Protein AF-A0A1F2X190-F1 (afdb_monomer_lite)

pLDDT: mean 84.68, std 15.58, range [45.44, 98.56]

Structure (mmCIF, N/CA/C/O backbone):
data_AF-A0A1F2X190-F1
#
_entry.id   AF-A0A1F2X190-F1
#
loop_
_atom_site.group_PDB
_atom_site.id
_atom_site.type_symbol
_atom_site.label_atom_id
_atom_site.label_alt_id
_atom_site.label_comp_id
_atom_site.label_asym_id
_atom_site.label_entity_id
_atom_site.label_seq_id
_atom_site.pdbx_PDB_ins_code
_atom_site.Cartn_x
_atom_site.Cartn_y
_atom_site.Cartn_z
_atom_site.occupancy
_atom_site.B_iso_or_equiv
_atom_site.auth_seq_id
_atom_site.auth_comp_id
_atom_site.auth_asym_id
_atom_site.auth_atom_id
_atom_site.pdbx_PDB_model_num
ATOM 1 N N . MET A 1 1 ? 15.751 -13.320 15.318 1.00 48.69 1 MET A N 1
ATOM 2 C CA . MET A 1 1 ? 14.970 -12.306 14.583 1.00 48.69 1 MET A CA 1
ATOM 3 C C . MET A 1 1 ? 13.586 -12.902 14.354 1.00 48.69 1 MET A C 1
ATOM 5 O O . MET A 1 1 ? 13.476 -13.830 13.561 1.00 48.69 1 MET A O 1
ATOM 9 N N . ALA A 1 2 ? 12.591 -12.528 15.163 1.00 58.62 2 ALA A N 1
ATOM 10 C CA . ALA A 1 2 ? 11.278 -13.192 15.198 1.00 58.62 2 ALA A CA 1
ATOM 11 C C . ALA A 1 2 ? 10.118 -12.182 15.254 1.00 58.62 2 ALA A C 1
ATOM 13 O O . ALA A 1 2 ? 9.048 -12.491 15.761 1.00 58.62 2 ALA A O 1
ATOM 14 N N . ASP A 1 3 ? 10.341 -10.973 14.740 1.00 73.38 3 ASP A N 1
ATOM 15 C CA . ASP A 1 3 ? 9.469 -9.835 15.040 1.00 73.38 3 ASP A CA 1
ATOM 16 C C . ASP A 1 3 ? 8.365 -9.620 13.994 1.00 73.38 3 ASP A C 1
ATOM 18 O O . ASP A 1 3 ? 7.383 -8.956 14.293 1.00 73.38 3 ASP A O 1
ATOM 22 N N . ILE A 1 4 ? 8.517 -10.152 12.773 1.00 73.62 4 ILE A N 1
ATOM 23 C CA . ILE A 1 4 ? 7.640 -9.848 11.619 1.00 73.62 4 ILE A CA 1
ATOM 24 C C . ILE A 1 4 ? 6.944 -11.084 11.024 1.00 73.62 4 ILE A C 1
ATOM 26 O O . ILE A 1 4 ? 6.457 -11.058 9.899 1.00 73.62 4 ILE A O 1
ATOM 30 N N . GLY A 1 5 ? 6.885 -12.186 11.779 1.00 81.12 5 GLY A N 1
ATOM 31 C CA . GLY A 1 5 ? 6.338 -13.454 11.287 1.00 81.12 5 GLY A CA 1
ATOM 32 C C . GLY A 1 5 ? 7.206 -14.103 10.198 1.00 81.12 5 GLY A C 1
ATOM 33 O O . GLY A 1 5 ? 8.310 -13.652 9.901 1.00 81.12 5 GLY A O 1
ATOM 34 N N . ARG A 1 6 ? 6.740 -15.232 9.650 1.00 84.94 6 ARG A N 1
ATOM 35 C CA . ARG A 1 6 ? 7.438 -15.986 8.583 1.00 84.94 6 ARG A CA 1
ATOM 36 C C . ARG A 1 6 ? 6.563 -16.312 7.374 1.00 84.94 6 ARG A C 1
ATOM 38 O O . ARG A 1 6 ? 7.061 -16.893 6.425 1.00 84.94 6 ARG A O 1
ATOM 45 N N . ARG A 1 7 ? 5.267 -16.000 7.422 1.00 90.75 7 ARG A N 1
ATOM 46 C CA . ARG A 1 7 ? 4.306 -16.352 6.371 1.00 90.75 7 ARG A CA 1
ATOM 47 C C . ARG A 1 7 ? 3.982 -15.109 5.557 1.00 90.75 7 ARG A C 1
ATOM 49 O O . ARG A 1 7 ? 3.571 -14.111 6.138 1.00 90.75 7 ARG A O 1
ATOM 56 N N . THR A 1 8 ? 4.104 -15.216 4.238 1.00 93.88 8 THR A N 1
ATOM 57 C CA . THR A 1 8 ? 3.664 -14.191 3.286 1.00 93.88 8 THR A CA 1
ATOM 58 C C . THR A 1 8 ? 2.897 -14.872 2.164 1.00 93.88 8 THR A C 1
ATOM 60 O O . THR A 1 8 ? 3.486 -15.610 1.388 1.00 93.88 8 THR A O 1
ATOM 63 N N . GLU A 1 9 ? 1.589 -14.639 2.075 1.00 95.44 9 GLU A N 1
ATOM 64 C CA . GLU A 1 9 ? 0.764 -15.187 0.984 1.00 95.44 9 GLU A CA 1
ATOM 65 C C . GLU A 1 9 ? 0.513 -14.165 -0.120 1.00 95.44 9 GLU A C 1
ATOM 67 O O . GLU A 1 9 ? 0.424 -14.520 -1.294 1.00 95.44 9 GLU A O 1
ATOM 72 N N . ILE A 1 10 ? 0.413 -12.892 0.262 1.00 95.94 10 ILE A N 1
ATOM 73 C CA . ILE A 1 10 ? 0.210 -11.763 -0.639 1.00 95.94 10 ILE A CA 1
ATOM 74 C C . ILE A 1 10 ? 1.350 -10.780 -0.400 1.00 95.94 10 ILE A C 1
ATOM 76 O O . ILE A 1 10 ? 1.545 -10.319 0.725 1.00 95.94 10 ILE A O 1
ATOM 80 N N . LEU A 1 11 ? 2.092 -10.458 -1.455 1.00 95.00 11 LEU A N 1
ATOM 81 C CA . LEU A 1 11 ? 3.196 -9.506 -1.409 1.00 95.00 11 LEU A CA 1
ATOM 82 C C . LEU A 1 11 ? 2.812 -8.226 -2.151 1.00 95.00 11 LEU A C 1
ATOM 84 O O . LEU A 1 11 ? 2.611 -8.247 -3.363 1.00 95.00 11 LEU A O 1
ATOM 88 N N . TYR A 1 12 ? 2.731 -7.104 -1.436 1.00 94.81 12 TYR A N 1
ATOM 89 C CA . TYR A 1 12 ? 2.562 -5.791 -2.060 1.00 94.81 12 TYR A CA 1
ATOM 90 C C . TYR A 1 12 ? 3.923 -5.215 -2.469 1.00 94.81 12 TYR A C 1
ATOM 92 O O . TYR A 1 12 ? 4.839 -5.155 -1.652 1.00 94.81 12 TYR A O 1
ATOM 100 N N . HIS A 1 13 ? 4.054 -4.775 -3.721 1.00 91.25 13 HIS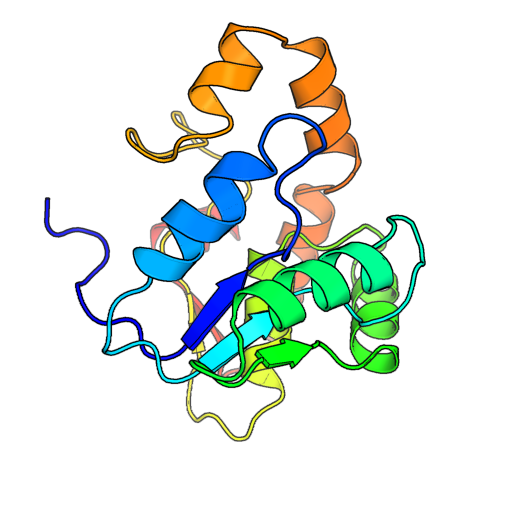 A N 1
ATOM 101 C CA . HIS A 1 13 ? 5.286 -4.195 -4.262 1.00 91.25 13 HIS A CA 1
ATOM 102 C C . HIS A 1 13 ? 4.981 -3.021 -5.211 1.00 91.25 13 HIS A C 1
ATOM 104 O O . HIS A 1 13 ? 3.954 -3.009 -5.886 1.00 91.25 13 HIS A O 1
ATOM 110 N N . SER A 1 14 ? 5.864 -2.021 -5.295 1.00 88.06 14 SER A N 1
ATOM 111 C CA . SER A 1 14 ? 5.684 -0.865 -6.198 1.00 88.06 14 SER A CA 1
ATOM 112 C C . SER A 1 14 ? 5.936 -1.200 -7.676 1.00 88.06 14 SER A C 1
ATOM 114 O O . SER A 1 14 ? 5.615 -0.402 -8.550 1.00 88.06 14 SER A O 1
ATOM 116 N N . CYS A 1 15 ? 6.539 -2.365 -7.940 1.00 89.44 15 CYS A N 1
ATOM 117 C CA . CYS A 1 15 ? 7.088 -2.815 -9.232 1.00 89.44 15 CYS A CA 1
ATOM 118 C C . CYS A 1 15 ? 8.219 -1.941 -9.794 1.00 89.44 15 CYS A C 1
ATOM 120 O O . CYS A 1 15 ? 8.800 -2.287 -10.820 1.00 89.44 15 CYS A O 1
ATOM 122 N N . TRP A 1 16 ? 8.599 -0.878 -9.090 1.00 85.62 16 TRP A N 1
ATOM 123 C CA . TRP A 1 16 ? 9.683 0.009 -9.474 1.00 85.62 16 TRP A CA 1
ATOM 124 C C . TRP A 1 16 ? 10.969 -0.355 -8.733 1.00 85.62 16 TRP A C 1
ATOM 126 O O . TRP A 1 16 ? 10.994 -0.416 -7.506 1.00 85.62 16 TRP A O 1
ATOM 136 N N . PHE A 1 17 ? 12.045 -0.569 -9.491 1.00 77.75 17 PHE A N 1
ATOM 137 C CA . PHE A 1 17 ? 13.381 -0.863 -8.959 1.00 77.75 17 PHE A CA 1
ATOM 138 C C . PHE A 1 17 ? 14.331 0.335 -9.098 1.00 77.75 17 PHE A C 1
ATOM 140 O O . PHE A 1 17 ? 15.441 0.293 -8.590 1.00 77.75 17 PHE A O 1
ATOM 147 N N . GLY A 1 18 ? 13.925 1.424 -9.756 1.00 72.88 18 GLY A N 1
ATOM 148 C CA . GLY A 1 18 ? 14.834 2.512 -10.123 1.00 72.88 18 GLY A CA 1
ATOM 149 C C . GLY A 1 18 ? 15.764 2.154 -11.288 1.00 72.88 18 GLY A C 1
ATOM 150 O O . GLY A 1 18 ? 15.994 0.990 -11.611 1.00 72.88 18 GLY A O 1
ATOM 151 N N . GLU A 1 19 ? 16.338 3.176 -11.923 1.00 62.62 19 GLU A N 1
ATOM 152 C CA . GLU A 1 19 ? 17.150 3.020 -13.143 1.00 62.62 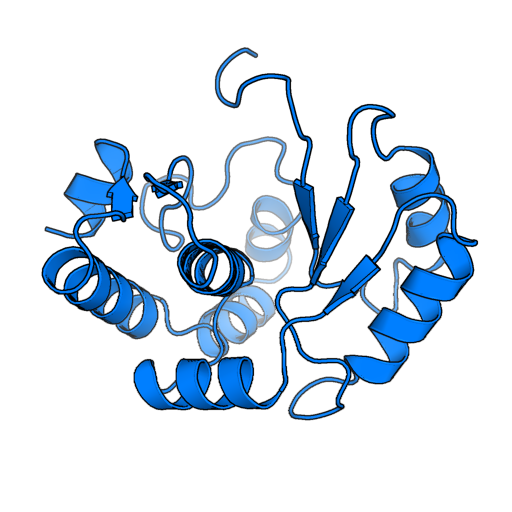19 GLU A CA 1
ATOM 153 C C . GLU A 1 19 ? 18.437 2.201 -12.933 1.00 62.62 19 GLU A C 1
ATOM 155 O O . GLU A 1 19 ? 18.947 1.584 -13.864 1.00 62.62 19 GLU A O 1
ATOM 160 N N . LYS A 1 20 ? 18.970 2.171 -11.704 1.00 56.38 20 LYS A N 1
ATOM 161 C CA . LYS A 1 20 ? 20.267 1.546 -11.385 1.00 56.38 20 LYS A CA 1
ATOM 162 C C . LYS A 1 20 ? 20.184 0.070 -10.995 1.00 56.38 20 LYS A C 1
ATOM 164 O O . LYS A 1 20 ? 21.224 -0.570 -10.871 1.00 56.38 20 LYS A O 1
ATOM 169 N N . PHE A 1 21 ? 18.983 -0.472 -10.803 1.00 61.75 21 PHE A N 1
ATOM 170 C CA . PHE A 1 21 ? 18.799 -1.792 -10.191 1.00 61.75 21 PHE A CA 1
ATOM 171 C C . PHE A 1 21 ? 18.062 -2.789 -11.099 1.00 61.75 21 PHE A C 1
ATOM 173 O O . PHE A 1 21 ? 17.586 -3.821 -10.636 1.00 61.75 21 PHE A O 1
ATOM 180 N N . LEU A 1 22 ? 18.018 -2.529 -12.412 1.00 61.72 22 LEU A N 1
ATOM 181 C CA . LEU A 1 22 ? 17.398 -3.434 -13.389 1.00 61.72 22 LEU A CA 1
ATOM 182 C C . LEU A 1 22 ? 17.947 -4.879 -13.341 1.00 61.72 22 LEU A C 1
ATOM 184 O O . LEU A 1 22 ? 17.123 -5.793 -13.342 1.00 61.72 22 LEU A O 1
ATOM 188 N N . PRO A 1 23 ? 19.271 -5.137 -13.221 1.00 65.62 23 PRO A N 1
ATOM 189 C CA . PRO A 1 23 ? 19.782 -6.507 -13.084 1.00 65.62 23 PRO A CA 1
ATOM 190 C C . PRO A 1 23 ? 19.290 -7.218 -11.813 1.00 65.62 23 PRO A C 1
ATOM 192 O O . PRO A 1 23 ? 19.090 -8.428 -11.816 1.00 65.62 23 PRO A O 1
ATOM 195 N N . GLN A 1 24 ? 19.030 -6.459 -10.744 1.00 77.00 24 GLN A N 1
ATOM 196 C CA . GLN A 1 24 ? 18.606 -6.994 -9.448 1.00 77.00 24 GLN A CA 1
ATOM 197 C C . GLN A 1 24 ? 17.116 -7.345 -9.414 1.00 77.00 24 GLN A C 1
ATOM 199 O O . GLN A 1 24 ? 16.694 -8.101 -8.545 1.00 77.00 24 GLN A O 1
ATOM 204 N N . ARG A 1 25 ? 16.305 -6.846 -10.361 1.00 85.44 25 ARG A N 1
ATOM 205 C CA . ARG A 1 25 ? 14.873 -7.172 -10.418 1.00 85.44 25 ARG A CA 1
ATOM 206 C C . ARG A 1 25 ? 14.648 -8.665 -10.607 1.00 85.44 25 ARG A C 1
ATOM 208 O O . ARG A 1 25 ? 13.826 -9.244 -9.904 1.00 85.44 25 ARG A O 1
ATOM 215 N N . LYS A 1 26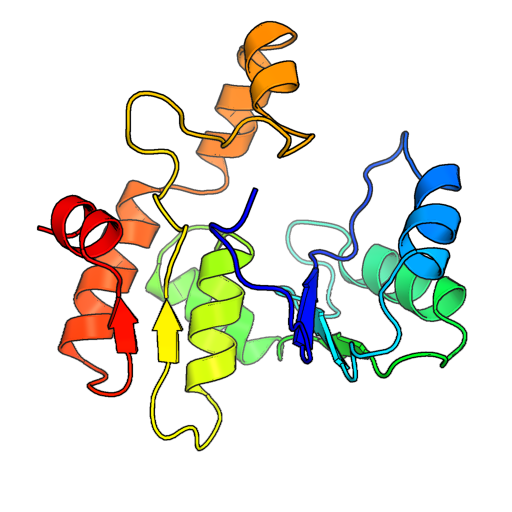 ? 15.394 -9.294 -11.520 1.00 84.06 26 LYS A N 1
ATOM 216 C CA . LYS A 1 26 ? 15.268 -10.732 -11.764 1.00 84.06 26 LYS A CA 1
ATOM 217 C C . LYS A 1 26 ? 15.723 -11.552 -10.558 1.00 84.06 26 LYS A C 1
ATOM 219 O O . LYS A 1 26 ? 15.007 -12.457 -10.156 1.00 84.06 26 LYS A O 1
ATOM 224 N N . GLU A 1 27 ? 16.852 -11.195 -9.952 1.00 87.38 27 GLU A N 1
ATOM 225 C CA . GLU A 1 27 ? 17.351 -11.853 -8.737 1.00 87.38 27 GLU A CA 1
ATOM 226 C C . GLU A 1 27 ? 16.353 -11.731 -7.578 1.00 87.38 27 GLU A C 1
ATOM 228 O O . GLU A 1 27 ? 16.076 -12.709 -6.888 1.00 87.38 27 GLU A O 1
ATOM 233 N N . TRP A 1 28 ? 15.755 -10.549 -7.402 1.00 89.12 28 TRP A N 1
ATOM 234 C CA . TRP A 1 28 ? 14.722 -10.321 -6.396 1.00 89.12 28 TRP A CA 1
ATOM 235 C C . TRP A 1 28 ? 13.467 -11.150 -6.673 1.00 89.12 28 TRP A C 1
ATOM 237 O O . TRP A 1 28 ? 12.940 -11.778 -5.758 1.00 89.12 28 TRP A O 1
ATOM 247 N N . ILE A 1 29 ? 13.013 -11.197 -7.932 1.00 91.31 29 ILE A N 1
ATOM 248 C CA . ILE A 1 29 ? 11.888 -12.042 -8.345 1.00 91.31 29 ILE A CA 1
ATOM 249 C C . ILE A 1 29 ? 12.211 -13.506 -8.043 1.00 91.31 29 ILE A C 1
ATOM 251 O O . ILE A 1 29 ? 11.420 -14.172 -7.377 1.00 91.31 29 ILE A O 1
ATOM 255 N N . ASP A 1 30 ? 13.370 -14.006 -8.461 1.00 90.81 30 ASP A N 1
ATOM 256 C CA . ASP A 1 30 ? 13.780 -15.396 -8.246 1.00 90.81 30 ASP A CA 1
ATOM 257 C C . ASP A 1 30 ? 13.894 -15.739 -6.739 1.00 90.81 30 ASP A C 1
ATOM 259 O O . ASP A 1 30 ? 13.674 -16.887 -6.356 1.00 90.81 30 ASP A O 1
ATOM 263 N N . ALA A 1 31 ? 14.129 -14.741 -5.876 1.00 91.31 31 ALA A N 1
ATOM 264 C CA . ALA A 1 31 ? 14.154 -14.871 -4.417 1.00 91.31 31 ALA A CA 1
ATOM 265 C C . ALA A 1 31 ? 12.776 -14.782 -3.722 1.00 91.31 31 ALA A C 1
ATOM 267 O O . ALA A 1 31 ? 12.705 -14.976 -2.506 1.00 91.31 31 ALA A O 1
ATOM 268 N N . ILE A 1 32 ? 11.682 -14.499 -4.445 1.00 92.38 32 ILE A N 1
ATOM 269 C CA . ILE A 1 32 ? 10.332 -14.465 -3.854 1.00 92.38 32 ILE A CA 1
ATOM 270 C C . ILE A 1 32 ? 9.987 -15.855 -3.285 1.00 92.38 32 ILE A C 1
ATOM 272 O O . ILE A 1 32 ? 10.037 -16.832 -4.043 1.00 92.38 32 ILE A O 1
ATOM 276 N N . PRO A 1 33 ? 9.605 -15.956 -1.993 1.00 91.69 33 PRO A N 1
ATOM 277 C CA . PRO A 1 33 ? 9.286 -17.230 -1.355 1.00 91.69 33 PRO A CA 1
ATOM 278 C C . PRO A 1 33 ? 8.138 -17.977 -2.042 1.00 91.69 33 PRO A C 1
ATOM 280 O O . PRO A 1 33 ? 7.184 -17.368 -2.528 1.00 91.69 33 PRO A O 1
ATOM 283 N N . SER A 1 34 ? 8.205 -19.309 -2.044 1.00 92.06 34 SER A N 1
ATOM 284 C CA . SER A 1 34 ? 7.225 -20.177 -2.717 1.00 92.06 34 SER A CA 1
ATOM 285 C C . SER A 1 34 ? 5.809 -20.104 -2.139 1.00 92.06 34 SER A C 1
ATOM 287 O O . SER A 1 34 ? 4.855 -20.468 -2.817 1.00 92.06 34 SER A O 1
ATOM 289 N N . GLU A 1 35 ? 5.660 -19.661 -0.891 1.00 94.75 35 GLU A N 1
ATOM 290 C CA . GLU A 1 35 ? 4.370 -19.457 -0.230 1.00 94.75 35 GLU A CA 1
ATOM 291 C C . GLU A 1 35 ? 3.613 -18.216 -0.732 1.00 94.75 35 GLU A C 1
ATOM 293 O O . GLU A 1 35 ? 2.401 -18.109 -0.517 1.00 94.75 35 GLU A O 1
ATOM 298 N N . VAL A 1 36 ? 4.294 -17.298 -1.431 1.00 96.88 36 VAL A N 1
ATOM 299 C CA . VAL A 1 36 ? 3.659 -16.118 -2.023 1.00 96.88 36 VAL A CA 1
ATOM 300 C C . VAL A 1 36 ? 2.783 -16.566 -3.188 1.00 96.88 36 VAL A C 1
ATOM 302 O O . VAL A 1 36 ? 3.260 -16.948 -4.253 1.00 96.88 36 VAL A O 1
ATOM 305 N N . SER A 1 37 ? 1.474 -16.493 -2.976 1.00 96.62 37 SER A N 1
ATOM 306 C CA . SER A 1 37 ? 0.452 -16.904 -3.939 1.00 96.62 37 SER A CA 1
ATOM 307 C C . SER A 1 37 ? 0.012 -15.758 -4.849 1.00 96.62 37 SER A C 1
ATOM 309 O O . SER A 1 37 ? -0.505 -16.006 -5.934 1.00 96.62 37 SER A O 1
ATOM 311 N N . TRP A 1 38 ? 0.206 -14.509 -4.414 1.00 97.31 38 TRP A N 1
ATOM 312 C CA . TRP A 1 38 ? -0.157 -13.310 -5.167 1.00 97.31 38 TRP A CA 1
ATOM 313 C C . TRP A 1 38 ? 0.860 -12.196 -4.969 1.00 97.31 38 TRP A C 1
ATOM 315 O O . TRP A 1 38 ? 1.324 -11.950 -3.854 1.00 97.31 38 TRP A O 1
ATOM 325 N N . ILE A 1 39 ? 1.129 -11.458 -6.044 1.00 96.62 39 ILE A N 1
ATOM 326 C CA . ILE A 1 39 ? 1.780 -10.153 -5.962 1.00 96.62 39 ILE A CA 1
ATOM 327 C C . ILE A 1 39 ? 0.741 -9.089 -6.291 1.00 96.62 39 ILE A C 1
ATOM 329 O O . ILE A 1 39 ? 0.043 -9.164 -7.303 1.00 96.62 39 ILE A O 1
ATOM 333 N N . CYS A 1 40 ? 0.645 -8.086 -5.430 1.00 96.69 40 CYS A N 1
ATOM 334 C CA . CYS A 1 40 ? -0.220 -6.936 -5.622 1.00 96.69 40 CYS A CA 1
ATOM 335 C C . CYS A 1 40 ? 0.625 -5.681 -5.819 1.00 96.69 40 CYS A C 1
ATOM 337 O O . CYS A 1 40 ? 1.668 -5.513 -5.190 1.00 96.69 40 CYS A O 1
ATOM 339 N N . THR A 1 41 ? 0.154 -4.763 -6.653 1.00 93.38 41 THR A N 1
ATOM 340 C CA . THR A 1 41 ? 0.766 -3.444 -6.790 1.00 93.38 41 THR A CA 1
ATOM 341 C C . THR A 1 41 ? -0.088 -2.395 -6.091 1.00 93.38 41 THR A C 1
ATOM 343 O O . THR A 1 41 ? -1.320 -2.413 -6.152 1.00 93.38 41 THR A O 1
ATOM 346 N N . ALA A 1 42 ? 0.582 -1.454 -5.432 1.00 83.50 42 ALA A N 1
ATOM 347 C CA . ALA A 1 42 ? -0.044 -0.295 -4.796 1.00 83.50 42 ALA A CA 1
ATOM 348 C C . ALA A 1 42 ? -0.527 0.775 -5.802 1.00 83.50 42 ALA A C 1
ATOM 350 O O . ALA A 1 42 ? -1.136 1.769 -5.407 1.00 83.50 42 ALA A O 1
ATOM 351 N N . TYR A 1 43 ? -0.252 0.583 -7.095 1.00 88.31 43 TYR A N 1
ATOM 352 C CA . TYR A 1 43 ? -0.392 1.598 -8.137 1.00 88.31 43 TYR A CA 1
ATOM 353 C C . TYR A 1 43 ? -1.168 1.050 -9.338 1.00 88.31 43 TYR A C 1
ATOM 355 O O . TYR A 1 43 ? -1.124 -0.150 -9.617 1.00 88.31 43 TYR A O 1
ATOM 363 N N . PRO A 1 44 ? -1.899 1.890 -10.079 1.00 92.50 44 PRO A N 1
ATOM 364 C CA . PRO A 1 44 ? -2.608 1.433 -11.259 1.00 92.50 44 PRO A CA 1
ATOM 365 C C . PRO A 1 44 ? -1.646 1.145 -12.410 1.00 92.50 44 PRO A C 1
ATOM 367 O O . PRO A 1 44 ? -0.553 1.701 -12.489 1.00 92.50 44 PRO A O 1
ATOM 370 N N . ARG A 1 45 ? -2.086 0.312 -13.359 1.00 93.19 45 ARG A N 1
ATOM 371 C CA . ARG A 1 45 ? -1.397 0.113 -14.644 1.00 93.19 45 ARG A CA 1
ATOM 372 C C . ARG A 1 45 ? -1.651 1.297 -15.584 1.00 93.19 45 ARG A C 1
ATOM 374 O O . ARG A 1 45 ? -2.233 1.141 -16.651 1.00 93.19 45 ARG A O 1
ATOM 381 N N . GLN A 1 46 ? -1.284 2.489 -15.136 1.00 90.06 46 GLN A N 1
ATOM 382 C CA . GLN A 1 46 ? -1.457 3.743 -15.851 1.00 90.06 46 GLN A CA 1
ATOM 383 C C . GLN A 1 46 ? -0.312 4.672 -15.471 1.00 90.06 46 GLN A C 1
ATOM 385 O O . GLN A 1 46 ? -0.006 4.814 -14.288 1.00 90.06 46 GLN A O 1
ATOM 390 N N . ASP A 1 47 ? 0.274 5.332 -16.462 1.00 88.31 47 ASP A N 1
ATOM 391 C CA . ASP A 1 47 ? 1.256 6.379 -16.211 1.00 88.31 47 ASP A CA 1
ATOM 392 C C . ASP A 1 47 ? 0.509 7.649 -15.795 1.00 88.31 47 ASP A C 1
ATOM 394 O O . ASP A 1 47 ? -0.295 8.188 -16.562 1.00 88.31 47 ASP A O 1
ATOM 398 N N . LEU A 1 48 ? 0.721 8.064 -14.547 1.00 82.62 48 LEU A N 1
ATOM 399 C CA . LEU A 1 48 ? 0.121 9.258 -13.954 1.00 82.62 48 LEU A CA 1
ATOM 400 C C . LEU A 1 48 ? 1.237 10.269 -13.663 1.00 82.62 48 LEU A C 1
ATOM 402 O O . LEU A 1 48 ? 1.585 11.083 -14.510 1.00 82.62 48 LEU A O 1
ATOM 406 N N . ASP A 1 49 ? 1.831 10.169 -12.483 1.00 76.44 49 ASP A N 1
ATOM 407 C CA . ASP A 1 49 ? 2.968 10.944 -11.981 1.00 76.44 49 ASP A CA 1
ATOM 408 C C . ASP A 1 49 ? 4.309 10.208 -12.127 1.00 76.44 49 ASP A C 1
ATOM 410 O O . ASP A 1 49 ? 5.374 10.818 -12.049 1.00 76.44 49 ASP A O 1
ATOM 414 N N . HIS A 1 50 ? 4.250 8.900 -12.373 1.00 78.50 50 HIS A N 1
ATOM 415 C CA . HIS A 1 50 ? 5.384 8.004 -12.574 1.00 78.50 50 HIS A CA 1
ATOM 416 C C . HIS A 1 50 ? 5.037 6.985 -13.677 1.00 78.50 50 HIS A C 1
ATOM 418 O O . HIS A 1 50 ? 3.849 6.674 -13.840 1.00 78.50 50 HIS A O 1
ATOM 424 N N . PRO A 1 51 ? 6.017 6.453 -14.442 1.00 83.06 51 PRO A N 1
ATOM 425 C CA . PRO A 1 51 ? 5.798 5.449 -15.491 1.00 83.06 51 PRO A CA 1
ATOM 426 C C . PRO A 1 51 ? 5.413 4.053 -14.948 1.00 83.06 51 PRO A C 1
ATOM 428 O O . PRO A 1 51 ? 6.021 3.033 -15.288 1.00 83.06 51 PRO A O 1
ATOM 431 N N . HIS A 1 52 ? 4.392 3.988 -14.091 1.00 85.50 52 HIS A N 1
ATOM 432 C CA . HIS A 1 52 ? 3.920 2.764 -13.450 1.00 85.50 52 HIS A CA 1
ATOM 433 C C . HIS A 1 52 ? 3.530 1.681 -14.454 1.00 85.50 52 HIS A C 1
ATOM 435 O O . HIS A 1 52 ? 3.791 0.509 -14.200 1.00 85.50 52 HIS A O 1
ATOM 441 N N . ALA A 1 53 ? 2.927 2.026 -15.595 1.00 89.94 53 ALA A N 1
ATOM 442 C CA . ALA A 1 53 ? 2.546 1.037 -16.597 1.00 89.94 53 ALA A CA 1
ATOM 443 C C . ALA A 1 53 ? 3.780 0.345 -17.192 1.00 89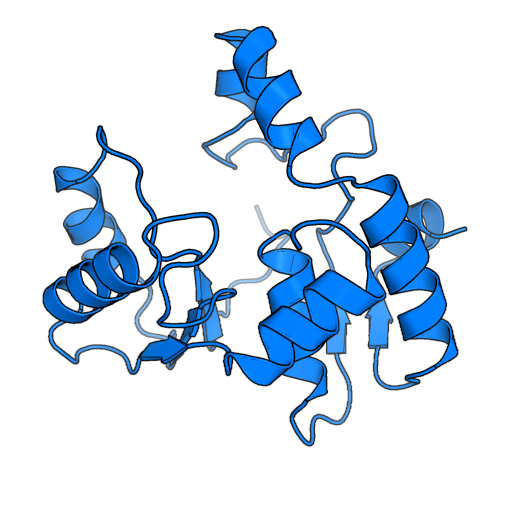.94 53 ALA A C 1
ATOM 445 O O . ALA A 1 53 ? 3.768 -0.875 -17.369 1.00 89.94 53 ALA A O 1
ATOM 446 N N . THR A 1 54 ? 4.852 1.105 -17.434 1.00 90.62 54 THR A N 1
ATOM 447 C CA . THR A 1 54 ? 6.124 0.570 -17.939 1.00 90.62 54 THR A CA 1
ATOM 448 C C . THR A 1 54 ? 6.789 -0.341 -16.907 1.00 90.62 54 THR A C 1
ATOM 450 O O . THR A 1 54 ? 7.189 -1.458 -17.240 1.00 90.62 54 THR A O 1
ATOM 453 N N . ASP A 1 55 ? 6.851 0.086 -15.644 1.00 90.19 55 ASP A N 1
ATOM 454 C CA . ASP A 1 55 ? 7.442 -0.712 -14.563 1.00 90.19 55 ASP A CA 1
ATOM 455 C C . ASP A 1 55 ? 6.667 -2.004 -14.298 1.00 90.19 55 ASP A C 1
ATOM 457 O O . ASP A 1 55 ? 7.256 -3.079 -14.178 1.00 90.19 55 ASP A O 1
ATOM 461 N N . ILE A 1 56 ? 5.335 -1.916 -14.255 1.00 93.31 56 ILE A N 1
ATOM 462 C CA . ILE A 1 56 ? 4.451 -3.069 -14.075 1.00 93.31 56 ILE A CA 1
ATOM 463 C C . ILE A 1 56 ? 4.624 -4.054 -15.233 1.00 93.31 56 ILE A C 1
ATOM 465 O O . ILE A 1 56 ? 4.745 -5.251 -14.983 1.00 93.31 56 ILE A O 1
ATOM 469 N N . ALA A 1 57 ? 4.673 -3.579 -16.482 1.00 92.50 57 ALA A N 1
ATOM 470 C CA . ALA A 1 57 ? 4.864 -4.443 -17.645 1.00 92.50 57 ALA A CA 1
ATOM 471 C C . ALA A 1 57 ? 6.226 -5.154 -17.618 1.00 92.50 57 ALA A C 1
ATOM 473 O O . ALA A 1 57 ? 6.303 -6.356 -17.871 1.00 92.50 57 ALA A O 1
ATOM 474 N N . ALA A 1 58 ? 7.298 -4.440 -17.266 1.00 90.88 58 ALA A N 1
ATOM 475 C CA . ALA A 1 58 ? 8.629 -5.029 -17.156 1.00 90.88 58 ALA A CA 1
ATOM 476 C C . ALA A 1 58 ? 8.712 -6.059 -16.016 1.00 90.88 58 ALA A C 1
ATOM 478 O O . ALA A 1 58 ? 9.308 -7.123 -16.178 1.00 90.88 58 ALA A O 1
ATOM 479 N N . PHE A 1 59 ? 8.086 -5.768 -14.874 1.00 92.94 59 PHE A N 1
ATOM 480 C CA . PHE A 1 59 ? 8.015 -6.686 -13.741 1.00 92.94 59 PHE A CA 1
ATOM 481 C C . PHE A 1 59 ? 7.195 -7.944 -14.062 1.00 92.94 59 PHE A C 1
ATOM 483 O O . PHE A 1 59 ? 7.611 -9.053 -13.741 1.00 92.94 59 PHE A O 1
ATOM 490 N N . GLU A 1 60 ? 6.051 -7.788 -14.729 1.00 93.69 60 GLU A N 1
ATOM 491 C CA . GLU A 1 60 ? 5.202 -8.899 -15.169 1.00 93.69 60 GLU A CA 1
ATOM 492 C C . GLU A 1 60 ? 5.901 -9.797 -16.195 1.00 93.69 60 GLU A C 1
ATOM 494 O O . GLU A 1 60 ? 5.804 -11.022 -16.110 1.00 93.69 60 GLU A O 1
ATOM 499 N N . ASN A 1 61 ? 6.654 -9.200 -17.124 1.00 93.12 61 ASN A N 1
ATOM 500 C CA . ASN A 1 61 ? 7.482 -9.946 -18.065 1.00 93.12 61 ASN A CA 1
ATOM 501 C C . ASN A 1 61 ? 8.515 -10.814 -17.332 1.00 93.12 61 ASN A C 1
ATOM 503 O O . ASN A 1 61 ? 8.639 -12.003 -17.620 1.00 93.12 61 ASN A O 1
ATOM 507 N N . ASP A 1 62 ? 9.214 -10.244 -16.349 1.00 92.44 62 ASP A N 1
ATOM 508 C CA . ASP A 1 62 ? 10.236 -10.969 -15.591 1.00 92.44 62 ASP A CA 1
ATOM 509 C C . ASP A 1 62 ? 9.638 -12.014 -14.636 1.00 92.44 62 ASP A C 1
ATOM 511 O O . ASP A 1 62 ? 10.276 -13.031 -14.359 1.00 92.44 62 ASP A O 1
ATOM 515 N N . LEU A 1 63 ? 8.399 -11.809 -14.170 1.00 93.62 63 LEU A N 1
ATOM 516 C CA . LEU A 1 63 ? 7.642 -12.823 -13.435 1.00 93.62 63 LEU A CA 1
ATOM 517 C C . LEU A 1 63 ? 7.340 -14.059 -14.287 1.00 93.62 63 LEU A C 1
ATOM 519 O O . LEU A 1 63 ? 7.183 -15.144 -13.724 1.00 93.62 63 LEU A O 1
ATOM 523 N N . GLY A 1 64 ? 7.205 -13.907 -15.609 1.00 93.88 64 GLY A N 1
ATOM 524 C CA . GLY A 1 64 ? 6.971 -15.015 -16.540 1.00 93.88 64 GLY A CA 1
ATOM 525 C C . GLY A 1 64 ? 5.730 -15.855 -16.213 1.00 93.88 64 GLY A C 1
ATOM 526 O O . GLY A 1 64 ? 5.711 -17.053 -16.481 1.00 93.88 64 GLY A O 1
ATOM 527 N N . GLY A 1 65 ? 4.722 -15.261 -15.563 1.00 94.25 65 GLY A N 1
ATOM 528 C CA . GLY A 1 65 ? 3.515 -15.963 -15.111 1.00 94.25 65 GLY A CA 1
ATOM 529 C C . GLY A 1 65 ? 3.705 -16.896 -13.906 1.00 94.25 65 GLY A C 1
ATOM 530 O O . GLY A 1 65 ? 2.766 -17.602 -13.549 1.00 94.25 65 GLY A O 1
ATOM 531 N N . ARG A 1 66 ? 4.879 -16.901 -13.252 1.00 94.81 66 ARG A N 1
ATOM 532 C CA . ARG A 1 66 ? 5.163 -17.756 -12.082 1.00 94.81 66 ARG A CA 1
ATOM 533 C C . ARG A 1 66 ? 4.236 -17.470 -10.899 1.00 94.81 66 ARG A C 1
ATOM 535 O O . ARG A 1 66 ? 3.857 -18.394 -10.188 1.00 94.81 66 ARG A O 1
ATOM 542 N N . ILE A 1 67 ? 3.904 -16.198 -10.682 1.00 96.38 67 ILE A N 1
ATOM 543 C CA . ILE A 1 67 ? 3.008 -15.737 -9.618 1.00 96.38 67 ILE A CA 1
ATOM 544 C C . ILE A 1 67 ? 2.029 -14.734 -10.242 1.00 96.38 67 ILE A C 1
ATOM 546 O O . ILE A 1 67 ? 2.480 -13.836 -10.961 1.00 96.38 67 ILE A O 1
ATOM 550 N N . PRO A 1 68 ? 0.712 -14.854 -9.996 1.00 96.75 68 PRO A N 1
ATOM 551 C CA . PRO A 1 68 ? -0.268 -13.879 -10.456 1.00 96.75 68 PRO A CA 1
ATOM 552 C C . PRO A 1 68 ? 0.034 -12.463 -9.946 1.00 96.75 68 PRO A C 1
ATOM 554 O O . PRO A 1 68 ? 0.286 -12.258 -8.755 1.00 96.75 68 PRO A O 1
ATOM 557 N N . LEU A 1 69 ? -0.043 -11.483 -10.851 1.00 96.69 69 LEU A N 1
ATOM 558 C CA . LEU A 1 69 ? 0.120 -10.061 -10.554 1.00 96.69 69 LEU A CA 1
ATOM 559 C C . LEU A 1 69 ? -1.230 -9.342 -10.639 1.00 96.69 69 LEU A C 1
ATOM 561 O O . LEU A 1 69 ? -1.895 -9.372 -11.674 1.00 96.69 69 LEU A O 1
ATOM 565 N N . ARG A 1 70 ? -1.619 -8.642 -9.571 1.00 95.81 70 ARG A N 1
ATOM 566 C CA . ARG A 1 70 ? -2.804 -7.774 -9.541 1.00 95.81 70 ARG A CA 1
ATOM 567 C C . ARG A 1 70 ? -2.396 -6.324 -9.332 1.00 95.81 70 ARG A C 1
ATOM 569 O O . ARG A 1 70 ? -1.655 -6.012 -8.411 1.00 95.81 70 ARG A O 1
ATOM 576 N N . THR A 1 71 ? -2.942 -5.420 -10.136 1.00 95.38 71 THR A N 1
ATOM 577 C CA . THR A 1 71 ? -2.738 -3.974 -9.972 1.00 95.38 71 THR A CA 1
ATOM 578 C C . THR A 1 71 ? -3.937 -3.322 -9.298 1.00 95.38 71 THR A C 1
ATOM 580 O O . THR A 1 71 ? -5.077 -3.744 -9.525 1.00 95.38 71 THR A O 1
ATOM 583 N N . MET A 1 72 ? -3.709 -2.258 -8.527 1.00 93.56 72 MET A N 1
ATOM 584 C CA . MET A 1 72 ? -4.803 -1.454 -7.978 1.00 93.56 72 MET A CA 1
ATOM 585 C C . MET A 1 72 ? -5.670 -0.878 -9.119 1.00 93.56 72 MET A C 1
ATOM 587 O O . MET A 1 72 ? -5.129 -0.354 -10.095 1.00 93.56 72 MET A O 1
ATOM 591 N N . PRO A 1 73 ? -7.014 -0.929 -9.037 1.00 94.06 73 PRO A N 1
ATOM 592 C CA . PRO A 1 73 ? -7.866 -0.273 -10.026 1.00 94.06 73 PRO A CA 1
ATOM 593 C C . PRO A 1 73 ? -7.609 1.240 -10.076 1.00 94.06 73 PRO A C 1
ATOM 595 O O . PRO A 1 73 ? -7.588 1.892 -9.032 1.00 94.06 73 PRO A O 1
ATOM 598 N N . LEU A 1 74 ? -7.501 1.816 -11.282 1.00 93.44 74 LEU A N 1
ATOM 599 C CA . LEU A 1 74 ? -7.236 3.252 -11.475 1.00 93.44 74 LEU A CA 1
ATOM 600 C C . LEU A 1 74 ? -8.188 4.135 -10.671 1.00 93.44 74 LEU A C 1
ATOM 602 O O . LEU A 1 74 ? -7.746 5.034 -9.964 1.00 93.44 74 LEU A O 1
ATOM 606 N N . ARG A 1 75 ? -9.491 3.845 -10.732 1.00 93.81 75 ARG A N 1
ATOM 607 C CA . ARG A 1 75 ? -10.491 4.640 -10.019 1.00 93.81 75 ARG A CA 1
ATOM 608 C C . ARG A 1 75 ? -10.222 4.688 -8.515 1.00 93.81 75 ARG A C 1
ATOM 610 O O . ARG A 1 75 ? -10.272 5.760 -7.931 1.00 93.81 75 ARG A O 1
ATOM 617 N N . ARG A 1 76 ? -9.866 3.549 -7.920 1.00 93.06 76 ARG A N 1
ATOM 618 C CA . ARG A 1 76 ? -9.546 3.463 -6.494 1.00 93.06 76 ARG A CA 1
ATOM 619 C C . ARG A 1 76 ? -8.305 4.264 -6.143 1.00 93.06 76 ARG A C 1
ATOM 621 O O . ARG A 1 76 ? -8.311 4.959 -5.136 1.00 93.06 76 ARG A O 1
ATOM 628 N N . HIS A 1 77 ? -7.264 4.166 -6.965 1.00 94.06 77 HIS A N 1
ATOM 629 C CA . HIS A 1 77 ? -6.055 4.948 -6.752 1.00 94.06 77 HIS A CA 1
ATOM 630 C C . HIS A 1 77 ? -6.364 6.451 -6.773 1.00 94.06 77 HIS A C 1
ATOM 632 O O . HIS A 1 77 ? -5.973 7.170 -5.860 1.00 94.06 77 HIS A O 1
ATOM 638 N N . LEU A 1 78 ? -7.136 6.915 -7.760 1.00 93.94 78 LEU A N 1
ATOM 639 C CA . LEU A 1 78 ? -7.532 8.321 -7.860 1.00 93.94 78 LEU A CA 1
ATOM 640 C C . LEU A 1 78 ? -8.409 8.769 -6.683 1.00 93.94 78 LEU A C 1
ATOM 642 O O . LEU A 1 78 ? -8.170 9.840 -6.128 1.00 93.94 78 LEU A O 1
ATOM 646 N N . ASP A 1 79 ? -9.383 7.953 -6.272 1.00 95.25 79 ASP A N 1
ATOM 647 C CA . ASP A 1 79 ? -10.233 8.251 -5.114 1.00 95.25 79 ASP A CA 1
ATOM 648 C C . ASP A 1 79 ? -9.393 8.331 -3.820 1.00 95.25 79 ASP A C 1
ATOM 650 O O . ASP A 1 79 ? -9.611 9.217 -2.994 1.00 95.25 79 ASP A O 1
ATOM 654 N N . LEU A 1 80 ? -8.384 7.464 -3.668 1.00 95.56 80 LEU A N 1
ATOM 655 C CA . LEU A 1 80 ? -7.452 7.485 -2.539 1.00 95.56 80 LEU A CA 1
ATOM 656 C C . LEU A 1 80 ? -6.588 8.753 -2.528 1.00 95.56 80 LEU A C 1
ATOM 658 O O . LEU A 1 80 ? -6.517 9.442 -1.510 1.00 95.56 80 LEU A O 1
ATOM 662 N N . VAL A 1 81 ? -5.967 9.091 -3.662 1.00 94.50 81 VAL A N 1
ATOM 663 C CA . VAL A 1 81 ? -5.164 10.315 -3.813 1.00 94.50 81 VAL A CA 1
ATOM 664 C C . VAL A 1 81 ? -6.009 11.551 -3.504 1.00 94.50 81 VAL A C 1
ATOM 666 O O . VAL A 1 81 ? -5.559 12.432 -2.771 1.00 94.50 81 VAL A O 1
ATOM 669 N N . ALA A 1 82 ? -7.255 11.599 -3.984 1.00 95.94 82 ALA A N 1
ATOM 670 C CA . ALA A 1 82 ? -8.179 12.691 -3.698 1.00 95.94 82 ALA A CA 1
ATOM 671 C C . ALA A 1 82 ? -8.556 12.771 -2.208 1.00 95.94 82 ALA A C 1
ATOM 673 O O . ALA A 1 82 ? -8.600 13.864 -1.645 1.00 95.94 82 ALA A O 1
ATOM 674 N N . ALA A 1 83 ? -8.793 11.632 -1.551 1.00 96.50 83 ALA A N 1
ATOM 675 C CA . ALA A 1 83 ? -9.195 11.583 -0.145 1.00 96.50 83 ALA A CA 1
ATOM 676 C C . ALA A 1 83 ? -8.072 11.974 0.835 1.00 96.50 83 ALA A C 1
ATOM 678 O O . ALA A 1 83 ? -8.350 12.490 1.924 1.00 96.50 83 ALA A O 1
ATOM 679 N N . ILE A 1 84 ? -6.810 11.727 0.470 1.00 95.75 84 ILE A N 1
ATOM 680 C CA . ILE A 1 84 ? -5.647 12.097 1.289 1.00 95.75 84 ILE A CA 1
ATOM 681 C C . ILE A 1 84 ? -5.111 13.486 0.896 1.00 95.75 84 ILE A C 1
ATOM 683 O O . ILE A 1 84 ? -4.621 14.233 1.745 1.00 95.75 84 ILE A O 1
ATOM 687 N N . GLY A 1 85 ? -5.194 13.844 -0.388 1.00 93.75 85 GLY A N 1
ATOM 688 C CA . GLY A 1 85 ? -4.596 15.053 -0.953 1.00 93.75 85 GLY A CA 1
ATOM 689 C C . GLY A 1 85 ? -3.072 14.968 -1.113 1.00 93.75 85 GLY A C 1
ATOM 690 O O . GLY A 1 85 ? -2.403 15.997 -1.032 1.00 93.75 85 GLY A O 1
ATOM 691 N N . THR A 1 86 ? -2.511 13.765 -1.253 1.00 91.25 86 THR A N 1
ATOM 692 C CA . THR A 1 86 ? -1.083 13.485 -1.508 1.00 91.25 86 THR A CA 1
ATOM 693 C C . THR A 1 86 ? -0.935 12.078 -2.101 1.00 91.25 86 THR A C 1
ATOM 695 O O . THR A 1 86 ? -1.904 11.313 -2.105 1.00 91.25 86 THR A O 1
ATOM 698 N N . HIS A 1 87 ? 0.260 11.712 -2.569 1.00 89.44 87 HIS A N 1
ATOM 699 C CA . HIS A 1 87 ? 0.511 10.370 -3.092 1.00 89.44 87 HIS A CA 1
ATOM 700 C C . HIS A 1 87 ? 0.602 9.362 -1.939 1.00 89.44 87 HIS A C 1
ATOM 702 O O . HIS A 1 87 ? 1.428 9.544 -1.034 1.00 89.44 87 HIS A O 1
ATOM 708 N N . PRO A 1 88 ? -0.205 8.286 -1.942 1.00 91.94 88 PRO A N 1
ATOM 709 C CA . PRO A 1 88 ? -0.133 7.268 -0.905 1.00 91.94 88 PRO A CA 1
ATOM 710 C C . PRO A 1 88 ? 1.207 6.534 -0.991 1.00 91.94 88 PRO A C 1
ATOM 712 O O . PRO A 1 88 ? 1.691 6.217 -2.082 1.00 91.94 88 PRO A O 1
ATOM 715 N N . ASN A 1 89 ? 1.805 6.229 0.162 1.00 90.62 89 ASN A N 1
ATOM 716 C CA . ASN A 1 89 ? 2.878 5.241 0.179 1.00 90.62 89 ASN A CA 1
ATOM 717 C C . ASN A 1 89 ? 2.290 3.838 -0.078 1.00 90.62 89 ASN A C 1
ATOM 719 O O . ASN A 1 89 ? 1.080 3.612 0.048 1.00 90.62 89 ASN A O 1
ATOM 723 N N . SER A 1 90 ? 3.142 2.877 -0.446 1.00 89.75 90 SER A N 1
ATOM 724 C CA . SER A 1 90 ? 2.673 1.523 -0.778 1.00 89.75 90 SER A CA 1
ATOM 725 C C . SER A 1 90 ? 1.962 0.827 0.391 1.00 89.75 90 SER A C 1
ATOM 727 O O . SER A 1 90 ? 1.050 0.041 0.153 1.00 89.75 90 SER A O 1
ATOM 729 N N . GLY A 1 91 ? 2.320 1.152 1.640 1.00 92.88 91 GLY A N 1
ATOM 730 C CA . GLY A 1 91 ? 1.654 0.626 2.835 1.00 92.88 91 GLY A CA 1
ATOM 731 C C . GLY A 1 91 ? 0.199 1.087 2.943 1.00 92.88 91 GLY A C 1
ATOM 732 O O . GLY A 1 91 ? -0.703 0.263 3.081 1.00 92.88 91 GLY A O 1
ATOM 733 N N . LEU A 1 92 ? -0.061 2.387 2.795 1.00 95.25 92 LEU A N 1
ATOM 734 C CA . LEU A 1 92 ? -1.417 2.935 2.830 1.00 95.25 92 LEU A CA 1
ATOM 735 C C . LEU A 1 92 ? -2.276 2.447 1.654 1.00 95.25 92 LEU A C 1
ATOM 737 O O . LEU A 1 92 ? -3.452 2.108 1.820 1.00 95.25 92 LEU A O 1
ATOM 741 N N . ALA A 1 93 ? -1.683 2.368 0.464 1.00 94.56 93 ALA A N 1
ATOM 742 C CA . ALA A 1 93 ? -2.342 1.786 -0.697 1.00 94.56 93 ALA A CA 1
ATOM 743 C C . ALA A 1 93 ? -2.713 0.308 -0.462 1.00 94.56 93 ALA A C 1
ATOM 745 O O . ALA A 1 93 ? -3.815 -0.104 -0.814 1.00 94.56 93 ALA A O 1
ATOM 746 N N . ALA A 1 94 ? -1.847 -0.476 0.190 1.00 95.75 94 ALA A N 1
ATOM 747 C CA . ALA A 1 94 ? -2.141 -1.865 0.539 1.00 95.75 94 ALA A CA 1
ATOM 748 C C . ALA A 1 94 ? -3.294 -1.982 1.548 1.00 95.75 94 ALA A C 1
ATOM 750 O O . ALA A 1 94 ? -4.208 -2.772 1.331 1.00 95.75 94 ALA A O 1
ATOM 751 N N . ILE A 1 95 ? -3.303 -1.165 2.608 1.00 96.81 95 ILE A N 1
ATOM 752 C CA . ILE A 1 95 ? -4.379 -1.158 3.619 1.00 96.81 95 ILE A CA 1
ATOM 753 C C . ILE A 1 95 ? -5.739 -0.912 2.957 1.00 96.81 95 ILE A C 1
ATOM 755 O O . ILE A 1 95 ? -6.694 -1.661 3.163 1.00 96.81 95 ILE A O 1
ATOM 759 N N . THR A 1 96 ? -5.823 0.128 2.130 1.00 96.00 96 THR A N 1
ATOM 760 C CA . THR A 1 96 ? -7.076 0.518 1.465 1.00 96.00 96 THR A CA 1
ATOM 761 C C . THR A 1 96 ? -7.506 -0.468 0.382 1.00 96.00 96 THR A C 1
ATOM 763 O O . THR A 1 96 ? -8.702 -0.688 0.184 1.00 96.00 96 THR A O 1
ATOM 766 N N . ASP A 1 97 ? -6.555 -1.107 -0.298 1.00 95.12 97 ASP A N 1
ATOM 767 C CA . ASP A 1 97 ? -6.856 -2.178 -1.237 1.00 95.12 97 ASP A CA 1
ATOM 768 C C . ASP A 1 97 ? -7.380 -3.435 -0.529 1.00 95.12 97 ASP A C 1
ATOM 770 O O . ASP A 1 97 ? -8.384 -3.993 -0.968 1.00 95.12 97 ASP A O 1
ATOM 774 N N . LEU A 1 98 ? -6.781 -3.844 0.592 1.00 95.31 98 LEU A N 1
ATOM 775 C CA . LEU A 1 98 ? -7.244 -4.983 1.393 1.00 95.31 98 LEU A CA 1
ATOM 776 C C . LEU A 1 98 ? -8.659 -4.767 1.940 1.00 95.31 98 LEU A C 1
ATOM 778 O O . LEU A 1 98 ? -9.508 -5.643 1.800 1.00 95.31 98 LEU A O 1
ATOM 782 N N . LEU A 1 99 ? -8.948 -3.580 2.484 1.00 96.25 99 LEU A N 1
ATOM 783 C CA . LEU A 1 99 ? -10.282 -3.231 2.995 1.00 96.25 99 LEU A CA 1
ATOM 784 C C . LEU A 1 99 ? -11.367 -3.222 1.913 1.00 96.25 99 LEU A C 1
ATOM 786 O O . LEU A 1 99 ? -12.558 -3.224 2.217 1.00 96.25 99 LEU A O 1
ATOM 790 N N . SER A 1 100 ? -10.992 -3.226 0.640 1.00 94.25 100 SER A N 1
ATOM 791 C CA . SER A 1 100 ? -11.974 -3.309 -0.433 1.00 94.25 100 SER A CA 1
ATOM 792 C C . SER A 1 100 ? -12.548 -4.698 -0.682 1.00 94.25 100 SER A C 1
ATOM 794 O O . SER A 1 100 ? -13.530 -4.836 -1.412 1.00 94.25 100 SER A O 1
ATOM 796 N N . PHE A 1 101 ? -11.885 -5.715 -0.146 1.00 95.00 101 PHE A N 1
ATOM 797 C CA . PHE A 1 101 ? -12.355 -7.079 -0.201 1.00 95.00 101 PHE A CA 1
ATOM 798 C C . PHE A 1 101 ? -13.319 -7.331 0.953 1.00 95.00 101 PHE A C 1
ATOM 800 O O . PHE A 1 101 ? -13.360 -6.590 1.940 1.00 95.00 101 PHE A O 1
ATOM 807 N N . ASP A 1 102 ? -14.074 -8.417 0.836 1.00 97.06 102 ASP A N 1
ATOM 808 C CA . ASP A 1 102 ? -14.909 -8.930 1.918 1.00 97.06 102 ASP A CA 1
ATOM 809 C C . ASP A 1 102 ? -14.041 -9.670 2.952 1.00 97.06 102 ASP A C 1
ATOM 811 O O . ASP A 1 102 ? -14.075 -10.890 3.095 1.00 97.06 102 ASP A O 1
ATOM 815 N N . VAL A 1 103 ? -13.149 -8.917 3.601 1.00 96.75 103 VAL A N 1
ATOM 816 C CA . VAL A 1 103 ? -12.297 -9.393 4.694 1.00 96.75 103 VAL A CA 1
ATOM 817 C C . VAL A 1 103 ? -12.963 -9.098 6.029 1.00 96.75 103 VAL A C 1
ATOM 819 O O . VAL A 1 103 ? -13.515 -8.018 6.231 1.00 96.75 103 VAL A O 1
ATOM 822 N N . ALA A 1 104 ? -12.865 -10.038 6.969 1.00 98.12 104 ALA A N 1
ATOM 823 C CA . ALA A 1 104 ? -13.418 -9.857 8.310 1.00 98.12 104 ALA A CA 1
ATOM 824 C C . ALA A 1 104 ? -12.668 -8.773 9.103 1.00 98.12 104 ALA A C 1
ATOM 826 O O . ALA A 1 104 ? -13.274 -7.988 9.829 1.00 98.12 104 ALA A O 1
ATOM 827 N N . THR A 1 105 ? -11.337 -8.735 8.991 1.00 98.00 105 THR A N 1
ATOM 828 C CA . THR A 1 105 ? -10.479 -7.801 9.732 1.00 98.00 105 THR A CA 1
ATOM 829 C C . THR A 1 105 ? -9.166 -7.589 8.985 1.00 98.00 105 THR A C 1
ATOM 831 O O . THR A 1 105 ? -8.627 -8.521 8.387 1.00 98.00 105 THR A O 1
ATOM 834 N N . VAL A 1 106 ? -8.633 -6.372 9.056 1.00 98.12 106 VAL A N 1
ATOM 835 C CA . VAL A 1 106 ? -7.277 -6.008 8.643 1.00 98.12 106 VAL A CA 1
ATOM 836 C C . VAL A 1 106 ? -6.541 -5.513 9.883 1.00 98.12 106 VAL A C 1
ATOM 838 O O . VAL A 1 106 ? -6.911 -4.492 10.459 1.00 98.12 106 VAL A O 1
ATOM 841 N N . PHE A 1 107 ? -5.511 -6.245 10.303 1.00 97.75 107 PHE A N 1
ATOM 842 C CA . PHE A 1 107 ? -4.611 -5.830 11.377 1.00 97.75 107 PHE A CA 1
ATOM 843 C C . PHE A 1 107 ? -3.305 -5.307 10.777 1.00 97.75 107 PHE A C 1
ATOM 845 O O . PHE A 1 107 ? -2.629 -6.029 10.041 1.00 97.75 107 PHE A O 1
ATOM 852 N N . VAL A 1 108 ? -2.955 -4.058 11.078 1.00 96.81 108 VAL A N 1
ATOM 853 C CA . VAL A 1 108 ? -1.750 -3.394 10.565 1.00 96.81 108 VAL A CA 1
ATOM 854 C C . VAL A 1 108 ? -0.683 -3.338 11.649 1.00 96.81 108 VAL A C 1
ATOM 856 O O . VAL A 1 108 ? -0.924 -2.843 12.748 1.00 96.81 108 VAL A O 1
ATOM 859 N N . THR A 1 109 ? 0.522 -3.798 11.316 1.00 93.31 109 THR A N 1
ATOM 860 C CA . THR A 1 109 ? 1.687 -3.728 12.202 1.00 93.31 109 THR A CA 1
ATOM 861 C C . THR A 1 109 ? 2.947 -3.325 11.446 1.00 93.31 109 THR A C 1
ATOM 863 O O . THR A 1 109 ? 3.042 -3.526 10.234 1.00 93.31 109 THR A O 1
ATOM 866 N N . GLY A 1 110 ? 3.914 -2.735 12.154 1.00 88.19 110 GLY A N 1
ATOM 867 C CA . GLY A 1 110 ? 5.201 -2.341 11.575 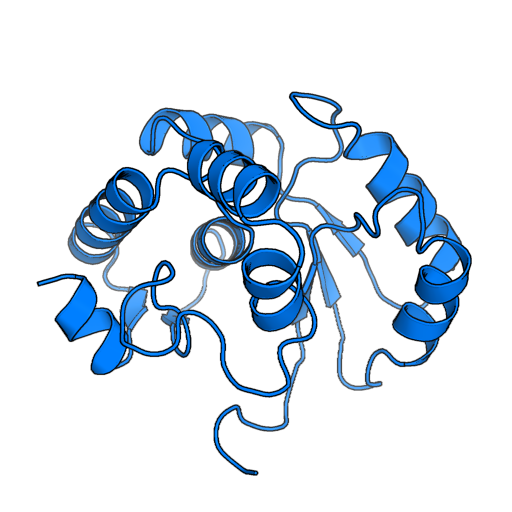1.00 88.19 110 GLY A CA 1
ATOM 868 C C . GLY A 1 110 ? 5.127 -1.114 10.661 1.00 88.19 110 GLY A C 1
ATOM 869 O O . GLY A 1 110 ? 6.025 -0.902 9.848 1.00 88.19 110 GLY A O 1
ATOM 870 N N . PHE A 1 111 ? 4.072 -0.308 10.791 1.00 90.12 111 PHE A N 1
ATOM 871 C CA . PHE A 1 111 ? 3.866 0.916 10.026 1.00 90.12 111 PHE A CA 1
ATOM 872 C C . PHE A 1 111 ? 3.901 2.123 10.962 1.00 90.12 111 PHE A C 1
ATOM 874 O O . PHE A 1 111 ? 3.147 2.174 11.926 1.00 90.12 111 PHE A O 1
ATOM 881 N N . THR A 1 112 ? 4.796 3.077 10.699 1.00 88.50 112 THR A N 1
ATOM 882 C CA . THR A 1 112 ? 5.082 4.179 11.638 1.00 88.50 112 THR A CA 1
ATOM 883 C C . THR A 1 112 ? 5.030 5.567 11.007 1.00 88.50 112 THR A C 1
ATOM 885 O O . THR A 1 112 ? 5.354 6.545 11.672 1.00 88.50 112 THR A O 1
ATOM 888 N N . PHE A 1 113 ? 4.678 5.688 9.723 1.00 87.38 113 PHE A N 1
ATOM 889 C CA . PHE A 1 113 ? 4.760 6.959 8.982 1.00 87.38 113 PHE A CA 1
ATOM 890 C C . PHE A 1 113 ? 6.122 7.667 9.118 1.00 87.38 113 PHE A C 1
ATOM 892 O O . PHE A 1 113 ? 6.190 8.890 9.225 1.00 87.38 113 PHE A O 1
ATOM 899 N N . TYR A 1 114 ? 7.210 6.892 9.197 1.00 80.56 114 TYR A N 1
ATOM 900 C CA . TYR A 1 114 ? 8.572 7.388 9.453 1.00 80.56 114 TYR A CA 1
ATOM 901 C C . TYR A 1 114 ? 8.734 8.148 10.781 1.00 80.56 114 TYR A C 1
ATOM 903 O O . TYR A 1 114 ? 9.672 8.925 10.948 1.00 80.56 114 TYR A O 1
ATOM 911 N N . SER A 1 115 ? 7.837 7.913 11.738 1.00 74.94 115 SER A N 1
ATOM 912 C CA . SER A 1 115 ? 7.918 8.457 13.093 1.00 74.94 115 SER A CA 1
ATOM 913 C C . SER A 1 115 ? 8.789 7.570 13.993 1.00 74.94 115 SER A C 1
ATOM 915 O O . SER A 1 115 ? 8.937 6.368 13.751 1.00 74.94 115 SER A O 1
ATOM 917 N N . GLY A 1 116 ? 9.341 8.163 15.056 1.00 70.44 116 GLY A N 1
ATOM 918 C CA . GLY A 1 116 ? 10.184 7.493 16.055 1.00 70.44 116 GLY A CA 1
ATOM 919 C C . GLY A 1 116 ? 11.693 7.679 15.841 1.00 70.44 116 GLY A C 1
ATOM 920 O O . GLY A 1 116 ? 12.134 8.287 14.870 1.00 70.44 116 GLY A O 1
ATOM 921 N N . GLU A 1 117 ? 12.504 7.148 16.765 1.00 62.31 117 GLU A N 1
ATOM 922 C CA . GLU A 1 117 ? 13.975 7.299 16.744 1.00 62.31 117 GLU A CA 1
ATOM 923 C C . GLU A 1 117 ? 14.643 6.612 15.543 1.00 62.31 117 GLU A C 1
ATOM 925 O O . GLU A 1 117 ? 15.733 6.996 15.117 1.00 62.31 117 GLU A O 1
ATOM 930 N N . ARG A 1 118 ? 13.999 5.572 15.002 1.00 63.31 118 ARG A N 1
ATOM 931 C CA . ARG A 1 118 ? 14.448 4.839 13.817 1.00 63.31 118 ARG A CA 1
ATOM 932 C C . ARG A 1 118 ? 13.291 4.742 12.820 1.00 63.31 118 ARG A C 1
ATOM 934 O O . ARG A 1 118 ? 12.507 3.798 12.925 1.00 63.31 118 ARG A O 1
ATOM 941 N N . PRO A 1 119 ? 13.193 5.659 11.837 1.00 60.12 11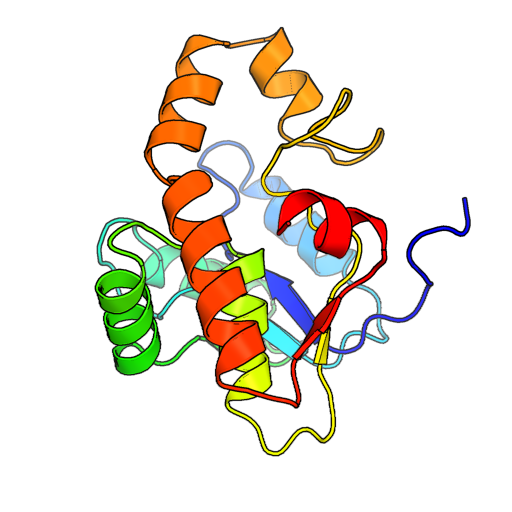9 PRO A N 1
ATOM 942 C CA . PRO A 1 119 ? 12.148 5.611 10.808 1.00 60.12 119 PRO A CA 1
ATOM 943 C C . PRO A 1 119 ? 12.193 4.318 9.981 1.00 60.12 119 PRO A C 1
ATOM 945 O O . PRO A 1 119 ? 11.194 3.927 9.384 1.00 60.12 119 PRO A O 1
ATOM 948 N N . TYR A 1 120 ? 13.340 3.629 10.001 1.00 62.78 120 TYR A N 1
ATOM 949 C CA . TYR A 1 120 ? 13.556 2.332 9.377 1.00 62.78 120 TYR A CA 1
ATOM 950 C C . TYR A 1 120 ? 14.166 1.334 10.353 1.00 62.78 120 TYR A C 1
ATOM 952 O O . TYR A 1 120 ? 15.127 1.638 11.065 1.00 62.78 120 TYR A O 1
ATOM 960 N N . ARG A 1 121 ? 13.654 0.099 10.344 1.00 59.75 121 ARG A N 1
ATOM 961 C CA . ARG A 1 121 ? 14.323 -1.016 11.023 1.00 59.75 121 ARG A CA 1
ATOM 962 C C . ARG A 1 121 ? 15.641 -1.358 10.325 1.00 59.75 121 ARG A C 1
ATOM 964 O O . ARG A 1 121 ? 15.747 -1.330 9.102 1.00 59.75 121 ARG A O 1
ATOM 971 N N . GLN A 1 122 ? 16.633 -1.749 11.121 1.00 51.91 122 GLN A N 1
ATOM 972 C CA . GLN A 1 122 ? 17.913 -2.261 10.631 1.00 51.91 122 GLN A CA 1
ATOM 973 C C . GLN A 1 122 ? 17.677 -3.503 9.752 1.00 51.91 122 GLN A C 1
ATOM 975 O O . GLN A 1 122 ? 17.034 -4.455 10.193 1.00 51.91 122 GLN A O 1
ATOM 980 N N . GLY A 1 123 ? 18.173 -3.472 8.511 1.00 51.62 123 GLY A N 1
ATOM 981 C CA . GLY A 1 123 ? 17.915 -4.497 7.489 1.00 51.62 123 GLY A CA 1
ATOM 982 C C . GLY A 1 123 ? 16.831 -4.126 6.469 1.00 51.62 123 GLY A C 1
ATOM 983 O O . GLY A 1 123 ? 16.719 -4.805 5.454 1.00 51.62 123 GLY A O 1
ATOM 984 N N . TYR A 1 124 ? 16.083 -3.034 6.676 1.00 52.94 124 TYR A N 1
ATOM 985 C CA . TYR A 1 124 ? 15.292 -2.411 5.614 1.00 52.94 124 TYR A CA 1
ATOM 986 C C . TYR A 1 124 ? 16.253 -1.636 4.700 1.00 52.94 124 TYR A C 1
ATOM 988 O O . TYR A 1 124 ? 16.606 -0.485 4.965 1.00 52.94 124 TYR A O 1
ATOM 996 N N . THR A 1 125 ? 16.771 -2.318 3.679 1.00 47.66 125 THR A N 1
ATOM 997 C CA . THR A 1 125 ? 17.718 -1.763 2.706 1.00 47.66 125 THR A CA 1
ATOM 998 C C . THR A 1 125 ? 17.006 -0.710 1.866 1.00 47.66 125 THR A C 1
ATOM 1000 O O . THR A 1 125 ? 16.225 -1.039 0.977 1.00 47.66 125 THR A O 1
ATOM 1003 N N . GLY A 1 126 ? 17.223 0.562 2.175 1.00 49.56 126 GLY A N 1
ATOM 1004 C CA . GLY A 1 126 ? 16.602 1.652 1.434 1.00 49.56 126 GLY A CA 1
ATOM 1005 C C . GLY A 1 126 ? 16.999 3.002 1.994 1.00 49.56 126 GLY A C 1
ATOM 1006 O O . GLY A 1 126 ? 17.861 3.667 1.439 1.00 49.56 126 GLY A O 1
ATOM 1007 N N . GLU A 1 127 ? 16.411 3.416 3.113 1.00 46.19 127 GLU A N 1
ATOM 1008 C CA . GLU A 1 127 ? 16.488 4.826 3.514 1.00 46.19 127 GLU A CA 1
ATOM 1009 C C . GLU A 1 127 ? 17.406 5.154 4.689 1.00 46.19 127 GLU A C 1
ATOM 1011 O O . GLU A 1 127 ? 17.892 6.282 4.743 1.00 46.19 127 GLU A O 1
ATOM 1016 N N . ALA A 1 128 ? 17.735 4.200 5.568 1.00 45.88 128 ALA A N 1
ATOM 1017 C CA . ALA A 1 128 ? 18.800 4.428 6.550 1.00 45.88 128 ALA A CA 1
ATOM 1018 C C . ALA A 1 128 ? 20.114 4.799 5.833 1.00 45.88 128 ALA A C 1
ATOM 1020 O O . ALA A 1 128 ? 20.787 5.740 6.239 1.00 45.88 128 ALA A O 1
ATOM 1021 N N . ASP A 1 129 ? 20.395 4.151 4.697 1.00 45.44 129 ASP A N 1
ATOM 1022 C CA . ASP A 1 129 ? 21.540 4.469 3.844 1.00 45.44 129 ASP A CA 1
ATOM 1023 C C . ASP A 1 129 ? 21.312 5.731 2.989 1.00 45.44 129 ASP A C 1
ATOM 1025 O O . ASP A 1 129 ? 22.219 6.547 2.884 1.00 45.44 129 ASP A O 1
ATOM 1029 N N . ILE A 1 130 ? 20.119 5.983 2.422 1.00 49.25 130 ILE A N 1
ATOM 1030 C CA . ILE A 1 130 ? 19.880 7.200 1.610 1.00 49.25 130 ILE A CA 1
ATOM 1031 C C . ILE A 1 130 ? 19.880 8.480 2.457 1.00 49.25 130 ILE A C 1
ATOM 1033 O O . ILE A 1 130 ? 20.421 9.479 2.006 1.00 49.25 130 ILE A O 1
ATOM 1037 N N . ALA A 1 131 ? 19.330 8.494 3.672 1.00 45.84 131 ALA A N 1
ATOM 1038 C CA . ALA A 1 131 ? 19.365 9.684 4.529 1.00 45.84 131 ALA A CA 1
ATOM 1039 C C . ALA A 1 131 ? 20.777 9.974 5.076 1.00 45.84 131 ALA A C 1
ATOM 1041 O O . ALA A 1 131 ? 21.121 11.137 5.292 1.00 45.84 131 ALA A O 1
ATOM 1042 N N . LEU A 1 132 ? 21.604 8.934 5.257 1.00 46.69 132 LEU A N 1
ATOM 1043 C CA . LEU A 1 132 ? 23.025 9.056 5.603 1.00 46.69 132 LEU A CA 1
ATOM 1044 C C . LEU A 1 132 ? 23.891 9.509 4.413 1.00 46.69 132 LEU A C 1
ATOM 1046 O O . LEU A 1 132 ? 24.899 10.182 4.622 1.00 46.69 132 LEU A O 1
ATOM 1050 N N . VAL A 1 133 ? 23.507 9.155 3.182 1.00 47.34 133 VAL A N 1
ATOM 1051 C CA . VAL A 1 133 ? 24.306 9.381 1.962 1.00 47.34 133 VAL A CA 1
ATOM 1052 C C . VAL A 1 133 ? 23.843 10.607 1.155 1.00 47.34 133 VAL A C 1
ATOM 1054 O O . VAL A 1 133 ? 24.671 11.279 0.546 1.00 47.34 133 VAL A O 1
ATOM 1057 N N . ASP A 1 134 ? 22.548 10.935 1.158 1.00 55.75 134 ASP A N 1
ATOM 1058 C CA . ASP A 1 134 ? 21.940 12.055 0.424 1.00 55.75 134 ASP A CA 1
ATOM 1059 C C . ASP A 1 134 ? 20.676 12.622 1.131 1.00 55.75 134 ASP A C 1
ATOM 1061 O O . ASP A 1 134 ? 19.525 12.311 0.786 1.00 55.75 134 ASP A O 1
ATOM 1065 N N . PRO A 1 135 ? 20.868 13.534 2.104 1.00 57.94 135 PRO A N 1
ATOM 1066 C CA . PRO A 1 135 ? 19.781 14.188 2.836 1.00 57.94 135 PRO A CA 1
ATOM 1067 C C . PRO A 1 135 ? 18.867 15.069 1.966 1.00 57.94 135 PRO A C 1
ATOM 1069 O O . PRO A 1 135 ? 17.783 15.465 2.403 1.00 57.94 135 PRO A O 1
ATOM 1072 N N . ALA A 1 136 ? 19.304 15.476 0.769 1.00 55.97 136 ALA A N 1
ATOM 1073 C CA . ALA A 1 136 ? 18.482 16.274 -0.141 1.00 55.97 136 ALA A CA 1
ATOM 1074 C C . ALA A 1 136 ? 17.439 15.389 -0.832 1.00 55.97 136 ALA A C 1
ATOM 1076 O O . ALA A 1 136 ? 16.263 15.752 -0.875 1.00 55.97 136 ALA A O 1
ATOM 1077 N N . ARG A 1 137 ? 17.846 14.192 -1.263 1.00 56.94 137 ARG A N 1
ATOM 1078 C CA . ARG A 1 137 ? 16.956 13.189 -1.854 1.00 56.94 137 ARG A CA 1
ATOM 1079 C C . ARG A 1 137 ? 15.946 12.628 -0.854 1.00 56.94 137 ARG A C 1
ATOM 1081 O O . ARG A 1 137 ? 14.775 12.497 -1.203 1.00 56.94 137 ARG A O 1
ATOM 1088 N N . ALA A 1 138 ? 16.358 12.376 0.392 1.00 57.84 138 ALA A N 1
ATOM 1089 C CA . ALA A 1 138 ? 15.434 11.969 1.457 1.00 57.84 138 ALA A CA 1
ATOM 1090 C C . ALA A 1 138 ? 14.309 13.006 1.656 1.00 57.84 138 ALA A C 1
ATOM 1092 O O . ALA A 1 138 ? 13.131 12.662 1.719 1.00 57.84 138 ALA A O 1
ATOM 1093 N N . ARG A 1 139 ? 14.648 14.304 1.635 1.00 56.22 139 ARG A N 1
ATOM 1094 C CA . ARG A 1 139 ? 13.659 15.393 1.712 1.00 56.22 139 ARG A CA 1
ATOM 1095 C C . ARG A 1 139 ? 12.685 15.411 0.535 1.00 56.22 139 ARG A C 1
ATOM 1097 O O . ARG A 1 139 ? 11.515 15.713 0.741 1.00 56.22 139 ARG A O 1
ATOM 1104 N N . THR A 1 140 ? 13.128 15.077 -0.677 1.00 58.59 140 THR A N 1
ATOM 1105 C CA . THR A 1 140 ? 12.239 15.010 -1.851 1.00 58.59 140 THR A CA 1
ATOM 1106 C C . THR A 1 140 ? 11.287 13.815 -1.778 1.00 58.59 140 THR A C 1
ATOM 1108 O O . THR A 1 140 ? 10.112 13.956 -2.095 1.00 58.59 140 THR A O 1
ATOM 1111 N N . PHE A 1 141 ? 11.758 12.661 -1.297 1.00 59.09 141 PHE A N 1
ATOM 1112 C CA . PHE A 1 141 ? 10.921 11.473 -1.092 1.00 59.09 141 PHE A CA 1
ATOM 1113 C C . PHE A 1 141 ? 9.849 11.691 -0.019 1.00 59.09 141 PHE A C 1
ATOM 1115 O O . PHE A 1 141 ? 8.673 11.408 -0.254 1.00 59.09 141 PHE A O 1
ATOM 1122 N N . HIS A 1 142 ? 10.217 12.278 1.124 1.00 60.47 142 HIS A N 1
ATOM 1123 C CA . HIS A 1 142 ? 9.243 12.649 2.155 1.00 60.47 142 HIS A CA 1
ATOM 1124 C C . HIS A 1 142 ? 8.253 13.721 1.676 1.00 60.47 142 HIS A C 1
ATOM 1126 O O . HIS A 1 142 ? 7.115 13.740 2.134 1.00 60.47 142 HIS A O 1
ATOM 1132 N N . ALA A 1 143 ? 8.649 14.587 0.736 1.00 63.78 143 ALA A N 1
ATOM 1133 C CA . ALA A 1 143 ? 7.757 15.600 0.174 1.00 63.78 143 ALA A CA 1
ATOM 1134 C C . ALA A 1 143 ? 6.663 15.011 -0.736 1.00 63.78 143 ALA A C 1
ATOM 1136 O O . ALA A 1 143 ? 5.579 15.586 -0.820 1.00 63.78 143 ALA A O 1
ATOM 1137 N N . ILE A 1 144 ? 6.916 13.874 -1.398 1.00 75.31 144 ILE A N 1
ATOM 1138 C CA . ILE A 1 144 ? 5.923 13.206 -2.262 1.00 75.31 144 ILE A CA 1
ATOM 1139 C C . ILE A 1 144 ? 4.850 12.503 -1.418 1.00 75.31 144 ILE A C 1
ATOM 1141 O O . ILE A 1 144 ? 3.673 12.496 -1.780 1.00 75.31 144 ILE A O 1
ATOM 1145 N N . HIS A 1 145 ? 5.247 11.951 -0.271 1.00 81.88 145 HIS A N 1
ATOM 1146 C CA . HIS A 1 145 ? 4.372 11.241 0.653 1.00 81.88 145 HIS A CA 1
ATOM 1147 C C . HIS A 1 145 ? 4.173 12.056 1.933 1.00 81.88 145 HIS A C 1
ATOM 1149 O O . HIS A 1 145 ? 4.806 11.761 2.946 1.00 81.88 145 HIS A O 1
ATOM 1155 N N . ASP A 1 146 ? 3.281 13.051 1.912 1.00 89.62 146 ASP A N 1
ATOM 1156 C CA . ASP A 1 146 ? 2.955 13.850 3.105 1.00 89.62 146 ASP A CA 1
ATOM 1157 C C . ASP A 1 146 ? 2.414 12.928 4.218 1.00 89.62 146 ASP A C 1
ATOM 1159 O O . ASP A 1 146 ? 1.257 12.488 4.195 1.00 89.62 146 ASP A O 1
ATOM 1163 N N . GLN A 1 147 ? 3.293 12.589 5.169 1.00 89.56 147 GLN A N 1
ATOM 1164 C CA . GLN A 1 147 ? 3.019 11.611 6.221 1.00 89.56 147 GLN A CA 1
ATOM 1165 C C . GLN A 1 147 ? 1.921 12.092 7.165 1.00 89.56 147 GLN A C 1
ATOM 1167 O O . GLN A 1 147 ? 1.107 11.286 7.599 1.00 89.56 147 GLN A O 1
ATOM 1172 N N . ASP A 1 148 ? 1.832 13.397 7.426 1.00 91.62 148 ASP A N 1
ATOM 1173 C CA . ASP A 1 148 ? 0.795 13.959 8.288 1.00 91.62 148 ASP A CA 1
ATOM 1174 C C . ASP A 1 148 ? -0.590 13.838 7.647 1.00 91.62 148 ASP A C 1
ATOM 1176 O O . ASP A 1 148 ? -1.575 13.534 8.326 1.00 91.62 148 ASP A O 1
ATOM 1180 N N . ARG A 1 149 ? -0.704 14.061 6.330 1.00 94.56 149 ARG A N 1
ATOM 1181 C CA . ARG A 1 149 ? -1.969 13.832 5.612 1.00 94.56 149 ARG A CA 1
ATOM 1182 C C . ARG A 1 149 ? -2.356 12.359 5.611 1.00 94.56 149 ARG A C 1
ATOM 1184 O O . ARG A 1 149 ? -3.527 12.055 5.837 1.00 94.56 149 ARG A O 1
ATOM 1191 N N . GLN A 1 150 ? -1.395 11.464 5.385 1.00 95.25 150 GLN A N 1
ATOM 1192 C CA . GLN A 1 150 ? -1.631 10.020 5.407 1.00 95.25 150 GLN A CA 1
ATOM 1193 C C . GLN A 1 150 ? -2.025 9.526 6.805 1.00 95.25 150 GLN A C 1
ATOM 1195 O O . GLN A 1 150 ? -2.996 8.780 6.920 1.00 95.25 150 GLN A O 1
ATOM 1200 N N . ARG A 1 151 ? -1.367 10.016 7.863 1.00 95.56 151 ARG A N 1
ATOM 1201 C CA . ARG A 1 151 ? -1.711 9.736 9.264 1.00 95.56 151 ARG A CA 1
ATOM 1202 C C . ARG A 1 151 ? -3.156 10.128 9.568 1.00 95.56 151 ARG A C 1
ATOM 1204 O O . ARG A 1 151 ? -3.965 9.269 9.905 1.00 95.56 151 ARG A O 1
ATOM 1211 N N . ARG A 1 152 ? -3.519 11.391 9.302 1.00 96.25 152 ARG A N 1
ATOM 1212 C CA . ARG A 1 152 ? -4.893 11.894 9.486 1.00 96.25 152 ARG A CA 1
ATOM 1213 C C . ARG A 1 152 ? -5.925 11.115 8.675 1.00 96.25 152 ARG A C 1
ATOM 1215 O O . ARG A 1 152 ? -7.086 11.026 9.066 1.00 96.25 152 ARG A O 1
ATOM 1222 N N . PHE A 1 153 ? -5.554 10.617 7.497 1.00 97.50 153 PHE A N 1
ATOM 1223 C CA . PHE A 1 153 ? -6.441 9.767 6.711 1.00 97.50 153 PHE A CA 1
ATOM 1224 C C . PHE A 1 153 ? -6.663 8.411 7.391 1.00 97.50 153 PHE A C 1
ATOM 1226 O O . PHE A 1 153 ? -7.810 7.981 7.466 1.00 97.50 153 PHE A O 1
ATOM 1233 N N . VAL A 1 154 ? -5.618 7.774 7.930 1.00 97.38 154 VAL A N 1
ATOM 1234 C CA . VAL A 1 154 ? -5.755 6.510 8.672 1.00 97.38 154 VAL A CA 1
ATOM 1235 C C . VAL A 1 154 ? -6.573 6.687 9.951 1.00 97.38 154 VAL A C 1
ATOM 1237 O O . VAL A 1 154 ? -7.437 5.857 10.207 1.00 97.38 154 VAL A O 1
ATOM 1240 N N . GLU A 1 155 ? -6.407 7.792 10.685 1.00 97.00 155 GLU A N 1
ATOM 1241 C CA . GLU A 1 155 ? -7.264 8.135 11.837 1.00 97.00 155 GLU A CA 1
ATOM 1242 C C . GLU A 1 155 ? -8.752 8.148 11.442 1.00 97.00 155 GLU A C 1
ATOM 1244 O O . GLU A 1 155 ? -9.587 7.482 12.058 1.00 97.00 155 GLU A O 1
ATOM 1249 N N . ARG A 1 156 ? -9.093 8.857 10.354 1.00 97.56 156 ARG A N 1
ATOM 1250 C CA . ARG A 1 156 ? -10.470 8.901 9.833 1.00 97.56 156 ARG A CA 1
ATOM 1251 C C . ARG A 1 156 ? -10.948 7.543 9.328 1.00 97.56 156 ARG A C 1
ATOM 1253 O O . ARG A 1 156 ? -12.118 7.216 9.500 1.00 97.56 156 ARG A O 1
ATOM 1260 N N . LEU A 1 157 ? -10.067 6.772 8.695 1.00 97.25 157 LEU A N 1
ATOM 1261 C CA . LEU A 1 157 ? -10.385 5.446 8.177 1.00 97.25 157 LEU A CA 1
ATOM 1262 C C . LEU A 1 157 ? -10.707 4.473 9.315 1.00 97.25 157 LEU A C 1
ATOM 1264 O O . LEU A 1 157 ? -11.704 3.769 9.225 1.00 97.25 157 LEU A O 1
ATOM 1268 N N . MET A 1 158 ? -9.933 4.484 10.402 1.00 97.50 158 MET A N 1
ATOM 1269 C CA . MET A 1 158 ? -10.209 3.682 11.599 1.00 97.50 158 MET A CA 1
ATOM 1270 C C . MET A 1 158 ? -11.526 4.075 12.271 1.00 97.50 158 MET A C 1
ATOM 1272 O O . MET A 1 158 ? -12.257 3.210 12.745 1.00 97.50 158 MET A O 1
ATOM 1276 N N . ALA A 1 159 ? -11.861 5.368 12.282 1.00 97.25 159 ALA A N 1
ATOM 1277 C CA . ALA A 1 159 ? -13.148 5.832 12.794 1.00 97.25 159 ALA A CA 1
ATOM 1278 C C . ALA A 1 159 ? -14.339 5.402 11.912 1.00 97.25 159 ALA A C 1
ATOM 1280 O O . ALA A 1 159 ? -15.454 5.272 12.414 1.00 97.25 159 ALA A O 1
ATOM 1281 N N . ALA A 1 160 ? -14.119 5.199 10.608 1.00 97.62 160 ALA A N 1
ATOM 1282 C CA . ALA A 1 160 ? -15.166 4.882 9.637 1.00 97.62 160 ALA A CA 1
ATOM 1283 C C . ALA A 1 160 ? -15.316 3.379 9.335 1.00 97.62 160 ALA A C 1
ATOM 1285 O O . ALA A 1 160 ? -16.403 2.949 8.953 1.00 97.62 160 ALA A O 1
ATOM 1286 N N . ASP A 1 161 ? -14.255 2.583 9.484 1.00 97.94 161 ASP A N 1
ATOM 1287 C CA . ASP A 1 161 ? -14.230 1.164 9.126 1.00 97.94 161 ASP A CA 1
ATOM 1288 C C . ASP A 1 161 ? -13.730 0.301 10.290 1.00 97.94 161 ASP A C 1
ATOM 1290 O O . ASP A 1 161 ? -12.530 0.135 10.514 1.00 97.94 161 ASP A O 1
ATOM 1294 N N . SER A 1 162 ? -14.680 -0.309 11.005 1.00 97.75 162 SER A N 1
ATOM 1295 C CA . SER A 1 162 ? -14.413 -1.170 12.168 1.00 97.75 162 SER A CA 1
ATOM 1296 C C . SER A 1 162 ? -13.581 -2.423 11.867 1.00 97.75 162 SER A C 1
ATOM 1298 O O . SER A 1 162 ? -13.138 -3.096 12.796 1.00 97.75 162 SER A O 1
ATOM 1300 N N . ARG A 1 163 ? -13.363 -2.759 10.587 1.00 98.44 163 ARG A N 1
ATOM 1301 C CA . ARG A 1 163 ? -12.507 -3.886 10.197 1.00 98.44 163 ARG A CA 1
ATOM 1302 C C . ARG A 1 163 ? -11.025 -3.554 10.349 1.00 98.44 163 ARG A C 1
ATOM 1304 O O . ARG A 1 163 ? -10.218 -4.480 10.384 1.00 98.44 163 ARG A O 1
ATOM 1311 N N . LEU A 1 164 ? -10.651 -2.274 10.407 1.00 98.56 164 LEU A N 1
ATOM 1312 C CA . LEU A 1 164 ? -9.262 -1.841 10.526 1.00 98.56 164 LEU A CA 1
ATOM 1313 C C . LEU A 1 164 ? -8.831 -1.763 11.995 1.00 98.56 164 LEU A C 1
ATOM 1315 O O . LEU A 1 164 ? -9.378 -1.001 12.787 1.00 98.56 164 LEU A O 1
ATOM 1319 N N . THR A 1 165 ? -7.792 -2.518 12.336 1.00 98.06 165 THR A N 1
ATOM 1320 C CA . THR A 1 165 ? -7.131 -2.497 13.646 1.00 98.06 165 THR A CA 1
ATOM 1321 C C . THR A 1 165 ? -5.623 -2.335 13.468 1.00 98.06 165 THR A C 1
ATOM 1323 O O . THR A 1 165 ? -5.080 -2.622 12.399 1.00 98.06 165 THR A O 1
ATOM 1326 N N . VAL A 1 166 ? -4.936 -1.847 14.500 1.00 97.38 166 VAL A N 1
ATOM 1327 C CA . VAL A 1 166 ? -3.504 -1.521 14.447 1.00 97.38 166 VAL A CA 1
ATOM 1328 C C . VAL A 1 166 ? -2.776 -2.027 15.691 1.00 97.38 166 VAL A C 1
ATOM 1330 O O . VAL A 1 166 ? -3.406 -2.259 16.726 1.00 97.38 166 VAL A O 1
ATOM 1333 N N . ASP A 1 167 ? -1.459 -2.210 15.601 1.00 94.75 167 ASP A N 1
ATOM 1334 C CA . ASP A 1 167 ? -0.629 -2.496 16.774 1.00 94.75 167 ASP A CA 1
ATOM 1335 C C . ASP A 1 167 ? -0.542 -1.298 17.742 1.00 94.75 167 ASP A C 1
ATOM 1337 O O . ASP A 1 167 ? -0.931 -0.174 17.423 1.00 94.75 167 ASP A O 1
ATOM 1341 N N . ALA A 1 168 ? -0.043 -1.544 18.958 1.00 93.88 168 ALA A N 1
ATOM 1342 C CA . ALA A 1 168 ? 0.043 -0.516 19.996 1.00 93.88 168 ALA A CA 1
ATOM 1343 C C . ALA A 1 168 ? 0.942 0.667 19.595 1.00 93.88 168 ALA A C 1
ATOM 1345 O O . ALA A 1 168 ? 0.667 1.800 19.978 1.00 93.88 168 ALA A O 1
ATOM 1346 N N . THR A 1 169 ? 1.991 0.416 18.809 1.00 91.00 169 THR A N 1
ATOM 1347 C CA . THR A 1 169 ? 2.915 1.458 18.351 1.00 91.00 169 THR A CA 1
ATOM 1348 C C . THR A 1 169 ? 2.233 2.390 17.361 1.00 91.00 169 THR A C 1
ATOM 1350 O O . THR A 1 169 ? 2.312 3.606 17.499 1.00 91.00 169 THR A O 1
ATOM 1353 N N . LEU A 1 170 ? 1.530 1.841 16.373 1.00 92.50 170 LEU A N 1
ATOM 1354 C CA . LEU A 1 170 ? 0.767 2.642 15.432 1.00 92.50 170 LEU A CA 1
ATOM 1355 C C . LEU A 1 170 ? -0.407 3.339 16.134 1.00 92.50 170 LEU A C 1
ATOM 1357 O O . LEU A 1 170 ? -0.669 4.495 15.831 1.00 92.50 170 LEU A O 1
ATOM 1361 N N . ALA A 1 171 ? -1.060 2.708 17.114 1.00 94.81 171 ALA A N 1
ATOM 1362 C CA . ALA A 1 171 ? -2.101 3.366 17.907 1.00 94.81 171 ALA A CA 1
ATOM 1363 C C . ALA A 1 171 ? -1.591 4.629 18.629 1.00 94.81 171 ALA A C 1
ATOM 1365 O O . ALA A 1 171 ? -2.280 5.643 18.611 1.00 94.81 171 ALA A O 1
ATOM 1366 N N . GLU A 1 172 ? -0.387 4.586 19.208 1.00 93.12 172 GLU A N 1
ATOM 1367 C CA . GLU A 1 172 ? 0.262 5.747 19.842 1.00 93.12 172 GLU A CA 1
ATOM 1368 C C . GLU A 1 172 ? 0.639 6.834 18.824 1.00 93.12 172 GLU A C 1
ATOM 1370 O O . GLU A 1 172 ? 0.533 8.022 19.105 1.00 93.12 172 GLU A O 1
ATOM 1375 N N . ILE A 1 173 ? 1.040 6.446 17.610 1.00 90.75 173 ILE A N 1
ATOM 1376 C CA . ILE A 1 173 ? 1.342 7.408 16.540 1.00 90.75 173 ILE A CA 1
ATOM 1377 C C . ILE A 1 173 ? 0.075 8.130 16.060 1.00 90.75 173 ILE A C 1
ATOM 1379 O O . ILE A 1 173 ? 0.173 9.270 15.616 1.00 90.75 173 ILE A O 1
ATOM 1383 N N . LEU A 1 174 ? -1.089 7.474 16.113 1.00 91.75 174 LEU A N 1
ATOM 1384 C CA . LEU A 1 174 ? -2.377 7.999 15.638 1.00 91.75 174 LEU A CA 1
ATOM 1385 C C . LEU A 1 174 ? -3.171 8.789 16.696 1.00 91.75 174 LEU A C 1
ATOM 1387 O O . LEU A 1 174 ? -4.225 9.330 16.358 1.00 91.75 174 LEU A O 1
ATOM 1391 N N . SER A 1 175 ? -2.722 8.816 17.955 1.00 85.94 175 SER A N 1
ATOM 1392 C CA . SER A 1 175 ? -3.374 9.540 19.062 1.00 85.94 175 SER A CA 1
ATOM 1393 C C . SER A 1 175 ? -2.889 10.978 19.195 1.00 85.94 175 SER A C 1
ATOM 1395 O O . SER A 1 175 ? -3.743 11.857 19.449 1.00 85.94 175 SER A O 1
#

Radius of gyration: 16.42 Å; chains: 1; bounding box: 40×36×38 Å

Foldseek 3Di:
DCDPHDAAQEAEDQLDPDPPCLVVLLVVLVPPDPNHQEYEYLAACDDDPHNSVVSVVSSVVSNVPVHYYYYDDPVQQVVVCVQLVAHADSLLSVQSSVVVDPDQADEDEPDQLLDDPGSDDDVPPDPVVCCVPPVPVVVVVCVRHVSVSSLVSVLVVVVVDVRYHYDPNSVVSND

Sequence (175 aa):
MADIGRRTEILYHSCWFGEKFLPQRKEWIDAIPSEVSWICTAYPRQDLDHPHATDIAAFENDLGGRIPLRTMPLRRHLDLVAAIGTHPNSGLAAITDLLSFDVATVFVTGFTFYSGERPYRQGYTGEADIALVDPARARTFHAIHDQDRQRRFVERLMAADSRLTVDATLAEILS

Secondary structure (DSSP, 8-state):
--SS-S--SEEEE-----TT-HHHHHHHHHTS-TT--EEEESS-SS-SSS-HHHHHHHHHHHHTTSS-EEEPPHHHHHHHHHHHTSPPPHHHHHHHHHTTS--S-EEE-S--TT-SS-SS-TT-TTHHHHHHH-HHHHHHHHHHS-HHHHHHHHHHHHHH-TTEEE-HHHHHHT-